Protein AF-A0A940M7Q0-F1 (afdb_monomer)

Foldseek 3Di:
DDPCPPPALPLVLLVVLLVQLVVLVVQCVVCVPDPVSNVVSVVSNVVSLVSLVVSLVSLVVSVVPDVVSPDPSSVVSNVSSVVVNVVVVVVVD

Structure (mmCIF, N/CA/C/O backbone):
data_AF-A0A940M7Q0-F1
#
_entry.id   AF-A0A940M7Q0-F1
#
loop_
_atom_site.group_PDB
_atom_site.id
_atom_site.type_symbol
_atom_site.label_atom_id
_atom_site.label_alt_id
_atom_site.label_comp_id
_atom_site.label_asym_id
_atom_site.label_entity_id
_atom_site.label_seq_id
_atom_site.pdbx_PDB_ins_code
_atom_site.Cartn_x
_atom_site.Cartn_y
_atom_site.Cartn_z
_atom_site.occupancy
_atom_site.B_iso_or_equiv
_atom_site.auth_seq_id
_atom_site.auth_comp_id
_atom_site.auth_asym_id
_atom_site.auth_atom_id
_atom_site.pdbx_PDB_model_num
ATOM 1 N N . MET A 1 1 ? -5.833 -11.511 34.878 1.00 42.38 1 MET A N 1
ATOM 2 C CA . MET A 1 1 ? -6.283 -10.510 33.889 1.00 42.38 1 MET A CA 1
ATOM 3 C C . MET A 1 1 ? -5.229 -10.475 32.801 1.00 42.38 1 MET A C 1
ATOM 5 O O . MET A 1 1 ? -4.134 -10.007 33.062 1.00 42.38 1 MET A O 1
ATOM 9 N N . GLN A 1 2 ? -5.484 -11.124 31.663 1.00 43.88 2 GLN A N 1
ATOM 10 C CA . GLN A 1 2 ? -4.539 -11.119 30.546 1.00 43.88 2 GLN A CA 1
ATOM 11 C C . GLN A 1 2 ? -4.530 -9.715 29.946 1.00 43.88 2 GLN A C 1
ATOM 13 O O . GLN A 1 2 ? -5.581 -9.220 29.539 1.00 43.88 2 GLN A O 1
ATOM 18 N N . ASP A 1 3 ? -3.360 -9.084 29.924 1.00 40.59 3 ASP A N 1
ATOM 19 C CA . ASP A 1 3 ? -3.108 -7.865 29.170 1.00 40.59 3 ASP A CA 1
ATOM 20 C C . ASP A 1 3 ? -3.463 -8.116 27.701 1.00 40.59 3 ASP A C 1
ATOM 22 O O . ASP A 1 3 ? -2.657 -8.629 26.921 1.00 40.59 3 ASP A O 1
ATOM 26 N N . TYR A 1 4 ? -4.679 -7.747 27.300 1.00 42.28 4 TYR A N 1
ATOM 27 C CA . TYR A 1 4 ? -5.022 -7.552 25.900 1.00 42.28 4 TYR A CA 1
ATOM 28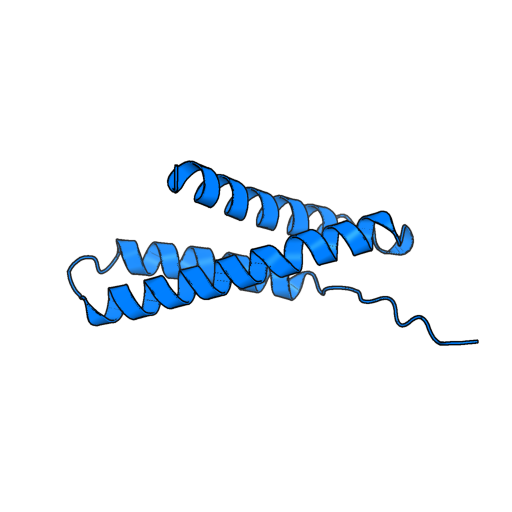 C C . TYR A 1 4 ? -4.241 -6.323 25.429 1.00 42.28 4 TYR A C 1
ATOM 30 O O . TYR A 1 4 ? -4.766 -5.214 25.346 1.00 42.28 4 TYR A O 1
ATOM 38 N N . ARG A 1 5 ? -2.944 -6.505 25.149 1.00 50.28 5 ARG A N 1
ATOM 39 C CA . ARG A 1 5 ? -2.139 -5.556 24.379 1.00 50.28 5 ARG A CA 1
ATOM 40 C C . ARG A 1 5 ? -2.774 -5.487 23.000 1.00 50.28 5 ARG A C 1
ATOM 42 O O . ARG A 1 5 ? -2.465 -6.283 22.119 1.00 50.28 5 ARG A O 1
ATOM 49 N N . THR A 1 6 ? -3.761 -4.607 22.867 1.00 52.12 6 THR A N 1
ATOM 50 C CA . THR A 1 6 ? -4.588 -4.499 21.671 1.00 52.12 6 THR A CA 1
ATOM 51 C C . THR A 1 6 ? -3.666 -4.298 20.478 1.00 52.12 6 THR A C 1
ATOM 53 O O . THR A 1 6 ? -2.960 -3.292 20.422 1.00 52.12 6 THR A O 1
ATOM 56 N N . PHE A 1 7 ? -3.636 -5.270 19.562 1.00 52.03 7 PHE A N 1
ATOM 57 C CA . PHE A 1 7 ? -2.823 -5.216 18.351 1.00 52.03 7 PHE A CA 1
ATOM 58 C C . PHE A 1 7 ? -3.245 -3.987 17.546 1.00 52.03 7 PHE A C 1
ATOM 60 O O . PHE A 1 7 ? -4.277 -3.941 16.871 1.00 52.03 7 PHE A O 1
ATOM 67 N N . ALA A 1 8 ? -2.467 -2.930 17.710 1.00 58.31 8 ALA A N 1
ATOM 68 C CA . ALA A 1 8 ? -2.690 -1.645 17.108 1.00 58.31 8 ALA A CA 1
ATOM 69 C C . ALA A 1 8 ? -1.687 -1.527 15.970 1.00 58.31 8 ALA A C 1
ATOM 71 O O . ALA A 1 8 ? -0.545 -1.153 16.211 1.00 58.31 8 ALA A O 1
ATOM 72 N N . VAL A 1 9 ? -2.108 -1.845 14.742 1.00 59.31 9 VAL A N 1
ATOM 73 C CA . VAL A 1 9 ? -1.277 -1.588 13.561 1.00 59.31 9 VAL A CA 1
ATOM 74 C C . VAL A 1 9 ? -0.925 -0.093 13.558 1.00 59.31 9 VAL A C 1
ATOM 76 O O . VAL A 1 9 ? -1.835 0.748 13.558 1.00 59.31 9 VAL A O 1
ATOM 79 N N . PRO A 1 10 ? 0.363 0.277 13.647 1.00 68.56 10 PRO A N 1
ATOM 80 C CA . PRO A 1 10 ? 0.749 1.676 13.642 1.00 68.56 10 PRO A CA 1
ATOM 81 C C . PRO A 1 10 ? 0.525 2.252 12.243 1.00 68.56 10 PRO A C 1
ATOM 83 O O . PRO A 1 10 ? 1.055 1.738 11.260 1.00 68.56 10 PRO A O 1
ATOM 86 N N . SER A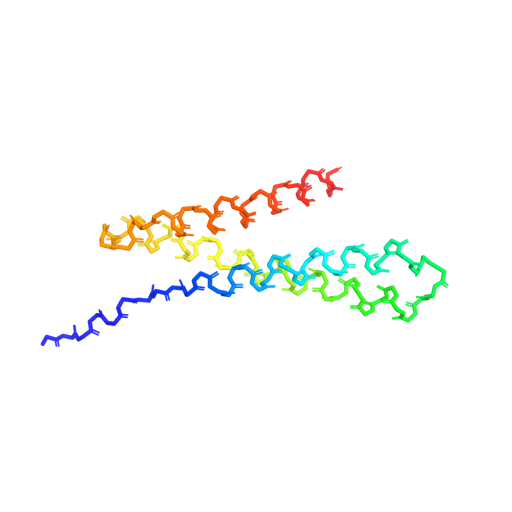 1 11 ? -0.214 3.362 12.149 1.00 68.19 11 SER A N 1
ATOM 87 C CA . SER A 1 11 ? -0.535 4.032 10.876 1.00 68.19 11 SER A CA 1
ATOM 88 C C . SER A 1 11 ? 0.702 4.384 10.042 1.00 68.19 11 SER A C 1
ATOM 90 O O . SER A 1 11 ? 0.618 4.452 8.820 1.00 68.19 11 SER A O 1
ATOM 92 N N . ARG A 1 12 ? 1.871 4.537 10.682 1.00 74.94 12 ARG A N 1
ATOM 93 C CA . ARG A 1 12 ? 3.166 4.742 10.013 1.00 74.94 12 ARG A CA 1
ATOM 94 C C . ARG A 1 12 ? 3.523 3.612 9.043 1.00 74.94 12 ARG A C 1
ATOM 96 O O . ARG A 1 12 ? 4.112 3.896 8.011 1.00 74.94 12 ARG A O 1
ATOM 103 N N . LEU A 1 13 ? 3.148 2.365 9.339 1.00 74.00 13 LEU A N 1
ATOM 104 C CA . LEU A 1 13 ? 3.409 1.231 8.444 1.00 74.00 13 LEU A CA 1
ATOM 105 C C . LEU A 1 13 ? 2.561 1.304 7.176 1.00 74.00 13 LEU A C 1
ATOM 107 O O . LEU A 1 13 ? 3.055 0.993 6.100 1.00 74.00 13 LEU A O 1
ATOM 111 N N . VAL A 1 14 ? 1.311 1.758 7.291 1.00 74.00 14 VAL A N 1
ATOM 112 C CA . VAL A 1 14 ? 0.416 1.907 6.137 1.00 74.00 14 VAL A CA 1
ATOM 113 C C . VAL A 1 14 ? 0.888 3.051 5.240 1.00 74.00 14 VAL A C 1
ATOM 115 O O . VAL A 1 14 ? 0.989 2.868 4.032 1.00 74.00 14 VAL A O 1
ATOM 118 N N . PHE A 1 15 ? 1.258 4.198 5.822 1.00 75.56 15 PHE A N 1
ATOM 119 C CA . PHE A 1 15 ? 1.855 5.302 5.060 1.00 75.56 15 PHE A CA 1
ATOM 120 C C . PHE A 1 15 ? 3.205 4.922 4.443 1.00 75.56 15 PHE A C 1
ATOM 122 O O . PHE A 1 15 ? 3.469 5.287 3.303 1.00 75.56 15 PHE A O 1
ATOM 129 N N . GLY A 1 16 ? 4.034 4.164 5.166 1.00 77.38 16 GLY A N 1
ATOM 130 C CA . GLY A 1 16 ? 5.306 3.657 4.654 1.00 77.38 16 GLY A CA 1
ATOM 131 C C . GLY A 1 16 ? 5.108 2.733 3.454 1.00 77.38 16 GLY A C 1
ATOM 132 O O . GLY A 1 16 ? 5.689 2.972 2.402 1.00 77.38 16 GLY A O 1
ATOM 133 N N . ALA A 1 17 ? 4.234 1.732 3.575 1.00 79.19 17 ALA A N 1
ATOM 134 C CA . ALA A 1 17 ? 3.932 0.808 2.484 1.00 79.19 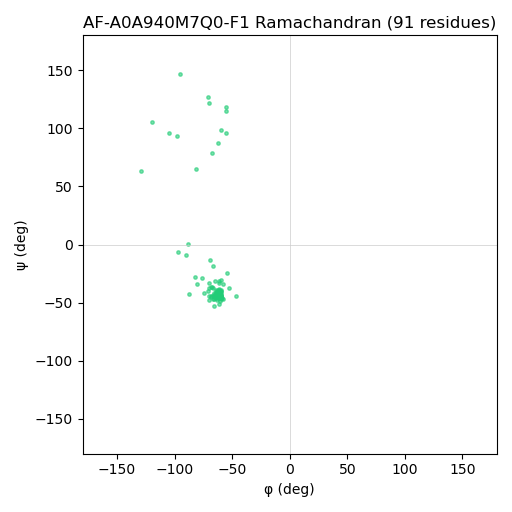17 ALA A CA 1
ATOM 135 C C . ALA A 1 17 ? 3.306 1.522 1.272 1.00 79.19 17 ALA A C 1
ATOM 137 O O . ALA A 1 17 ? 3.688 1.250 0.137 1.00 79.19 17 ALA A O 1
ATOM 138 N N . ALA A 1 18 ? 2.407 2.485 1.503 1.00 78.81 18 ALA A N 1
ATOM 139 C CA . ALA A 1 18 ? 1.839 3.317 0.444 1.00 78.81 18 ALA A CA 1
ATOM 140 C C . ALA A 1 18 ? 2.905 4.168 -0.269 1.00 78.81 18 ALA A C 1
ATOM 142 O O . ALA A 1 18 ? 2.924 4.230 -1.496 1.00 78.81 18 ALA A O 1
ATOM 143 N N . GLY A 1 19 ? 3.817 4.790 0.484 1.00 82.00 19 GLY A N 1
ATOM 144 C CA . GLY A 1 19 ? 4.922 5.565 -0.079 1.00 82.00 19 GLY A CA 1
ATOM 145 C C . GLY A 1 19 ? 5.871 4.707 -0.916 1.00 82.00 19 GLY A C 1
ATOM 146 O O . GLY A 1 19 ? 6.245 5.112 -2.012 1.00 82.00 19 GLY A O 1
ATOM 147 N N . ILE A 1 20 ? 6.201 3.499 -0.444 1.00 82.94 20 ILE A N 1
ATOM 148 C CA . ILE A 1 20 ? 7.027 2.541 -1.194 1.00 82.94 20 ILE A CA 1
ATOM 149 C C . ILE A 1 20 ? 6.327 2.133 -2.496 1.00 82.94 20 ILE A C 1
ATOM 151 O O . ILE A 1 20 ? 6.964 2.138 -3.543 1.00 82.94 20 ILE A O 1
ATOM 155 N N . ALA A 1 21 ? 5.021 1.847 -2.464 1.00 80.81 21 ALA A N 1
ATOM 156 C CA . ALA A 1 21 ? 4.266 1.497 -3.668 1.00 80.81 21 ALA A CA 1
ATOM 157 C C . ALA A 1 21 ? 4.274 2.627 -4.716 1.00 80.81 21 ALA A C 1
ATOM 159 O O . ALA A 1 21 ? 4.468 2.371 -5.906 1.00 80.81 21 ALA A O 1
ATOM 160 N N . LEU A 1 22 ? 4.112 3.883 -4.285 1.00 83.06 22 LEU A N 1
ATOM 161 C CA . LEU A 1 22 ? 4.167 5.044 -5.179 1.00 83.06 22 LEU A CA 1
ATOM 162 C C . LEU A 1 22 ? 5.567 5.248 -5.769 1.00 83.06 22 LEU A C 1
ATOM 164 O O . LEU A 1 22 ? 5.689 5.489 -6.969 1.00 83.06 22 LEU A O 1
ATOM 168 N N . LEU A 1 23 ? 6.616 5.116 -4.951 1.00 82.50 23 LEU A N 1
ATOM 169 C CA . LEU A 1 23 ? 8.001 5.232 -5.412 1.00 82.50 23 LEU A CA 1
ATOM 170 C C . LEU A 1 23 ? 8.358 4.134 -6.413 1.00 82.50 23 LEU A C 1
ATOM 172 O O . LEU A 1 23 ? 8.917 4.442 -7.460 1.00 82.50 23 LEU A O 1
ATOM 176 N N . ALA A 1 24 ? 7.968 2.889 -6.134 1.00 82.44 24 ALA A N 1
ATOM 177 C CA . ALA A 1 24 ? 8.213 1.773 -7.038 1.00 82.44 24 ALA A CA 1
ATOM 178 C C . ALA A 1 24 ? 7.483 1.943 -8.377 1.00 82.44 24 ALA A C 1
ATOM 180 O O . ALA A 1 24 ? 8.052 1.723 -9.446 1.00 82.44 24 ALA A O 1
ATOM 181 N N . SER A 1 25 ? 6.240 2.434 -8.337 1.00 79.62 25 SER A N 1
ATOM 182 C CA . SER A 1 25 ? 5.480 2.761 -9.550 1.00 79.62 25 SER A CA 1
ATOM 183 C C . SER A 1 25 ? 6.169 3.858 -10.372 1.00 79.62 25 SER A C 1
ATOM 185 O O . SER A 1 25 ? 6.291 3.739 -11.591 1.00 79.62 25 SER A O 1
ATOM 187 N N . ALA A 1 26 ? 6.668 4.908 -9.711 1.00 83.38 26 ALA A N 1
ATOM 188 C CA . ALA A 1 26 ? 7.427 5.963 -10.373 1.00 83.38 26 ALA A CA 1
ATOM 189 C C . ALA A 1 26 ? 8.738 5.426 -10.976 1.00 83.38 26 ALA A C 1
ATOM 191 O O . ALA A 1 26 ? 9.057 5.749 -12.120 1.00 83.38 26 ALA A O 1
ATOM 192 N N . GLY A 1 27 ? 9.455 4.558 -10.256 1.00 78.12 27 GLY A N 1
ATOM 193 C CA . GLY A 1 27 ? 10.688 3.914 -10.718 1.00 78.12 27 GLY A CA 1
ATOM 194 C C . GLY A 1 27 ? 10.486 3.082 -11.985 1.00 78.12 27 GLY A C 1
ATOM 195 O O . GLY A 1 27 ? 11.243 3.234 -12.946 1.00 78.12 27 GLY A O 1
ATOM 196 N N . LEU A 1 28 ? 9.408 2.290 -12.035 1.00 79.31 28 LEU A N 1
ATOM 197 C CA . LEU A 1 28 ? 9.012 1.533 -13.229 1.00 79.31 28 LEU A CA 1
ATOM 198 C C . LEU A 1 28 ? 8.749 2.443 -14.436 1.00 79.31 28 LEU A C 1
ATOM 200 O O . LEU A 1 28 ? 9.119 2.093 -15.554 1.00 79.31 28 LEU A O 1
ATOM 204 N N . SER A 1 29 ? 8.136 3.611 -14.217 1.00 81.88 29 SER A N 1
ATOM 205 C CA . SER A 1 29 ? 7.843 4.569 -15.291 1.00 81.88 29 SER A CA 1
ATOM 206 C C . SER A 1 29 ? 9.063 5.371 -15.760 1.00 81.88 29 SER A C 1
ATOM 208 O O . SER A 1 29 ? 9.124 5.772 -16.920 1.00 81.88 29 SER A O 1
ATOM 210 N N . ALA A 1 30 ? 10.040 5.598 -14.878 1.00 85.81 30 ALA A N 1
ATOM 211 C CA . ALA A 1 30 ? 11.217 6.416 -15.161 1.00 85.81 30 ALA A CA 1
ATOM 212 C C . ALA A 1 30 ? 12.317 5.655 -15.921 1.00 85.81 30 ALA A C 1
ATOM 214 O O . ALA A 1 30 ? 13.086 6.271 -16.657 1.00 85.81 30 ALA A O 1
ATOM 215 N N . PHE A 1 31 ? 12.396 4.329 -15.761 1.00 80.88 31 PHE A N 1
ATOM 216 C CA . PHE A 1 31 ? 13.438 3.494 -16.371 1.00 80.88 31 PHE A CA 1
ATOM 217 C C . PHE A 1 31 ? 12.856 2.280 -17.120 1.00 80.88 31 PHE A C 1
ATOM 219 O O . PHE A 1 31 ? 13.151 1.139 -16.752 1.00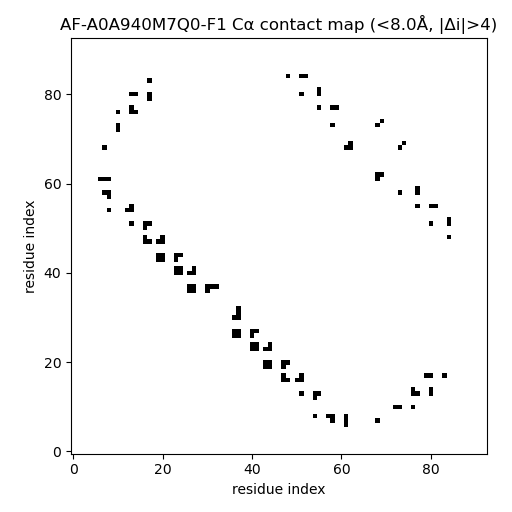 80.88 31 PHE A O 1
ATOM 226 N N . PRO A 1 32 ? 12.055 2.489 -18.182 1.00 78.19 32 PRO A N 1
ATOM 227 C CA . PRO A 1 32 ? 11.364 1.402 -18.881 1.00 78.19 32 PRO A CA 1
ATOM 228 C C . PRO A 1 32 ? 12.315 0.411 -19.574 1.00 78.19 32 PRO A C 1
ATOM 230 O O . PRO A 1 32 ? 12.021 -0.780 -19.633 1.00 78.19 32 PRO A O 1
ATOM 233 N N . ASP A 1 33 ? 13.478 0.872 -20.045 1.00 87.25 33 ASP A N 1
ATOM 234 C CA . ASP A 1 33 ? 14.386 0.056 -20.867 1.00 87.25 33 ASP A CA 1
ATOM 235 C C . ASP A 1 33 ? 15.427 -0.733 -20.052 1.00 87.25 33 ASP A C 1
ATOM 237 O O . ASP A 1 33 ? 16.151 -1.577 -20.587 1.00 87.25 33 ASP A O 1
ATOM 241 N N . ASN A 1 34 ? 15.535 -0.481 -18.742 1.00 86.88 34 ASN A N 1
ATOM 242 C CA . ASN A 1 34 ? 16.539 -1.121 -17.896 1.00 86.88 34 ASN A CA 1
ATOM 243 C C . ASN A 1 34 ? 15.948 -2.316 -17.139 1.00 86.88 34 ASN A C 1
ATOM 245 O O . ASN A 1 34 ? 15.428 -2.181 -16.032 1.00 86.88 34 ASN A O 1
ATOM 249 N N . VAL A 1 35 ? 16.093 -3.511 -17.720 1.00 85.81 35 VAL A N 1
ATOM 250 C CA . VAL A 1 35 ? 15.503 -4.767 -17.214 1.00 85.81 35 VAL A CA 1
ATOM 251 C C . VAL A 1 35 ? 15.834 -5.047 -15.743 1.00 85.81 35 VAL A C 1
ATOM 253 O O . VAL A 1 35 ? 14.976 -5.533 -15.008 1.00 85.81 35 VAL A O 1
ATOM 256 N N . ARG A 1 36 ? 17.053 -4.731 -15.277 1.00 85.06 36 ARG A N 1
ATOM 257 C CA . ARG A 1 36 ? 17.430 -4.960 -13.868 1.00 85.06 36 ARG A CA 1
ATOM 258 C C . ARG A 1 36 ? 16.670 -4.044 -12.916 1.00 85.06 36 ARG A C 1
ATOM 260 O O . ARG A 1 36 ? 16.198 -4.513 -11.886 1.00 85.06 36 ARG A O 1
ATOM 267 N N . VAL A 1 37 ? 16.556 -2.761 -13.258 1.00 82.88 37 VAL A N 1
ATOM 268 C CA . VAL A 1 37 ? 15.813 -1.780 -12.450 1.00 82.88 37 VAL A CA 1
ATOM 269 C C . VAL A 1 37 ? 14.334 -2.141 -12.453 1.00 82.88 37 VAL A C 1
ATOM 271 O O . VAL A 1 37 ? 13.720 -2.219 -11.396 1.00 82.88 37 VAL A O 1
ATOM 274 N N . TRP A 1 38 ? 13.797 -2.484 -13.623 1.00 87.19 38 TRP A N 1
ATOM 275 C CA . TRP A 1 38 ? 12.401 -2.869 -13.771 1.00 87.19 38 TRP A CA 1
ATOM 276 C C . TRP A 1 38 ? 12.035 -4.094 -12.921 1.00 87.19 38 TRP A C 1
ATOM 278 O O . TRP A 1 38 ? 11.028 -4.076 -12.222 1.00 87.19 38 TRP A O 1
ATOM 288 N N . GLN A 1 39 ? 12.873 -5.139 -12.901 1.00 85.19 39 GLN A N 1
ATOM 289 C CA . GLN A 1 39 ? 12.639 -6.306 -12.041 1.00 85.19 39 GLN A CA 1
ATOM 290 C C . GLN A 1 39 ? 12.649 -5.947 -10.552 1.00 85.19 39 GLN A C 1
ATOM 292 O O . GLN A 1 39 ? 11.768 -6.390 -9.817 1.00 85.19 39 GLN A O 1
ATOM 297 N N . VAL A 1 40 ? 13.627 -5.158 -10.098 1.00 86.88 40 VAL A N 1
ATOM 298 C CA . VAL A 1 40 ? 13.734 -4.768 -8.683 1.00 86.88 40 VAL A CA 1
ATOM 299 C C . VAL A 1 40 ? 12.520 -3.944 -8.253 1.00 86.88 40 VAL A C 1
ATOM 301 O O . VAL A 1 40 ? 11.903 -4.261 -7.237 1.00 86.88 40 VAL A O 1
ATOM 304 N N . GLU A 1 41 ? 12.136 -2.943 -9.046 1.00 83.19 41 GLU A N 1
ATOM 305 C CA . GLU A 1 41 ? 10.985 -2.085 -8.754 1.00 83.19 41 GLU A CA 1
ATOM 306 C C . GLU A 1 41 ? 9.658 -2.852 -8.833 1.00 83.19 41 GLU A C 1
ATOM 308 O O . GLU A 1 41 ? 8.778 -2.658 -7.996 1.00 83.19 41 GLU A O 1
ATOM 313 N N . ALA A 1 42 ? 9.521 -3.800 -9.766 1.00 83.88 42 ALA A N 1
ATOM 314 C CA . ALA A 1 42 ? 8.343 -4.661 -9.846 1.00 83.88 42 ALA A CA 1
ATOM 315 C C . ALA A 1 42 ? 8.196 -5.540 -8.593 1.00 83.88 42 ALA A C 1
ATOM 317 O O . ALA A 1 42 ? 7.113 -5.614 -8.012 1.00 83.88 42 ALA A O 1
ATOM 318 N N . TRP A 1 43 ? 9.279 -6.167 -8.122 1.00 88.12 43 TRP A N 1
ATOM 319 C CA . TRP A 1 43 ? 9.249 -6.961 -6.889 1.00 88.12 43 TRP A CA 1
ATOM 320 C C . TRP A 1 43 ? 9.000 -6.104 -5.645 1.00 88.12 43 TRP A C 1
ATOM 322 O O . TRP A 1 43 ? 8.263 -6.529 -4.752 1.00 88.12 43 TRP A O 1
ATOM 332 N N . LEU A 1 44 ? 9.557 -4.891 -5.594 1.00 87.06 44 LEU A N 1
ATOM 333 C CA . LEU A 1 44 ? 9.270 -3.922 -4.535 1.00 87.06 44 LEU A CA 1
ATOM 334 C C . LEU A 1 44 ? 7.792 -3.529 -4.519 1.00 87.06 44 LEU A C 1
ATOM 336 O O . LEU A 1 44 ? 7.176 -3.514 -3.452 1.00 87.06 44 LEU A O 1
ATOM 340 N N . LEU A 1 45 ? 7.208 -3.275 -5.690 1.00 83.62 45 LEU A N 1
ATOM 341 C CA . LEU A 1 45 ? 5.791 -2.967 -5.828 1.00 83.62 45 LEU A CA 1
ATOM 342 C C . LEU A 1 45 ? 4.922 -4.133 -5.338 1.00 83.62 45 LEU A C 1
ATOM 344 O O . LEU A 1 45 ? 4.010 -3.924 -4.539 1.00 83.62 45 LEU A O 1
ATOM 348 N N . VAL A 1 46 ? 5.241 -5.367 -5.742 1.00 87.62 46 VAL A N 1
ATOM 349 C CA . VAL A 1 46 ? 4.536 -6.580 -5.291 1.00 87.62 46 VAL A CA 1
ATOM 350 C C . VAL A 1 46 ? 4.622 -6.738 -3.771 1.00 87.62 46 VAL A C 1
ATOM 352 O O . VAL A 1 46 ? 3.603 -6.970 -3.119 1.00 87.62 46 VAL A O 1
ATOM 355 N N . ALA A 1 47 ? 5.806 -6.567 -3.179 1.00 85.62 47 ALA A N 1
ATOM 356 C CA . ALA A 1 47 ? 5.991 -6.663 -1.733 1.00 85.62 47 ALA A CA 1
ATOM 357 C C . ALA A 1 47 ? 5.212 -5.573 -0.974 1.00 85.62 47 ALA A C 1
ATOM 359 O O . ALA A 1 47 ? 4.589 -5.853 0.057 1.00 85.62 47 ALA A O 1
ATOM 360 N N . ALA A 1 48 ? 5.196 -4.341 -1.491 1.00 83.88 48 ALA A N 1
ATOM 361 C CA . ALA A 1 48 ? 4.441 -3.234 -0.912 1.00 83.88 48 ALA A CA 1
ATOM 362 C C . ALA A 1 48 ? 2.927 -3.488 -0.968 1.00 83.88 48 ALA A C 1
ATOM 364 O O . ALA A 1 48 ? 2.232 -3.301 0.033 1.00 83.88 48 ALA A O 1
ATOM 365 N N . LEU A 1 49 ? 2.422 -3.983 -2.101 1.00 84.88 49 LEU A N 1
ATOM 366 C CA . LEU A 1 49 ? 1.014 -4.339 -2.273 1.00 84.88 49 LEU A CA 1
ATOM 367 C C . LEU A 1 49 ? 0.601 -5.502 -1.373 1.00 84.88 49 LEU A C 1
ATOM 369 O O . LEU A 1 49 ? -0.420 -5.406 -0.698 1.00 84.88 49 LEU A O 1
ATOM 373 N N . ALA A 1 50 ? 1.409 -6.560 -1.290 1.00 88.00 50 ALA A N 1
ATOM 374 C CA . ALA A 1 50 ? 1.164 -7.676 -0.378 1.00 88.00 50 ALA A CA 1
ATOM 375 C C . ALA A 1 50 ? 1.129 -7.206 1.086 1.00 88.00 50 ALA A C 1
ATOM 377 O O . ALA A 1 50 ? 0.264 -7.610 1.863 1.00 88.00 50 ALA A O 1
ATOM 378 N N . THR A 1 51 ? 2.022 -6.285 1.453 1.00 85.88 51 THR A N 1
ATOM 379 C CA . THR A 1 51 ? 2.037 -5.680 2.788 1.00 85.88 51 THR A CA 1
ATOM 380 C C . THR A 1 51 ? 0.764 -4.870 3.046 1.00 85.88 51 THR A C 1
ATOM 382 O O . THR A 1 51 ? 0.134 -5.039 4.091 1.00 85.88 51 THR A O 1
ATOM 385 N N . LEU A 1 52 ? 0.329 -4.035 2.095 1.00 82.75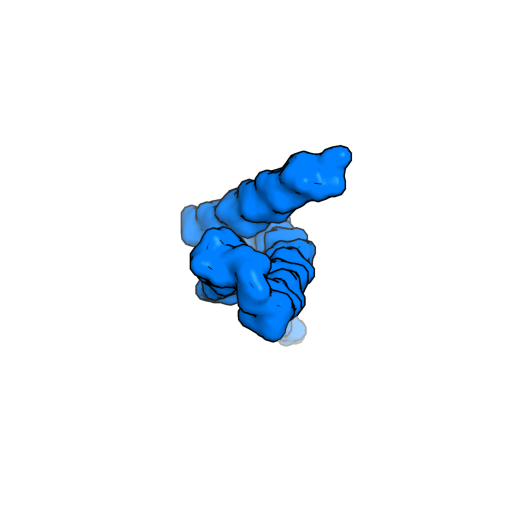 52 LEU A N 1
ATOM 386 C CA . LEU A 1 52 ? -0.941 -3.305 2.193 1.00 82.75 52 LEU A CA 1
ATOM 387 C C . LEU A 1 52 ? -2.140 -4.255 2.304 1.00 82.75 52 LEU A C 1
ATOM 389 O O . LEU A 1 52 ? -3.029 -4.007 3.119 1.00 82.75 52 LEU A O 1
ATOM 393 N N . LEU A 1 53 ? -2.133 -5.364 1.561 1.00 85.62 53 LEU A N 1
ATOM 394 C CA . LEU A 1 53 ? -3.182 -6.383 1.588 1.00 85.62 53 LEU A CA 1
ATOM 395 C C . LEU A 1 53 ? -3.353 -7.011 2.978 1.00 85.62 53 LEU A C 1
ATOM 397 O O . LEU A 1 53 ? -4.461 -7.386 3.337 1.00 85.62 53 LEU A O 1
ATOM 401 N N . VAL A 1 54 ? -2.287 -7.105 3.777 1.00 86.06 54 VAL A N 1
ATOM 402 C CA . VAL A 1 54 ? -2.348 -7.611 5.160 1.00 86.06 54 VAL A CA 1
ATOM 403 C C . VAL A 1 54 ? -2.666 -6.491 6.154 1.00 86.06 54 VAL A C 1
ATOM 405 O O . VAL A 1 54 ? -3.479 -6.666 7.067 1.00 86.06 54 VAL A O 1
ATOM 408 N N . LEU A 1 55 ? -2.052 -5.316 5.985 1.00 80.50 55 LEU A N 1
ATOM 409 C CA . LEU A 1 55 ? -2.212 -4.19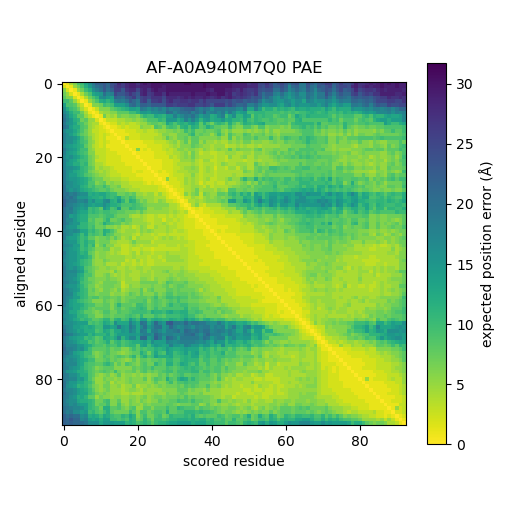2 6.909 1.00 80.50 55 LEU A CA 1
ATOM 410 C C . LEU A 1 55 ? -3.621 -3.589 6.874 1.00 80.50 55 LEU A C 1
ATOM 412 O O . LEU A 1 55 ? -4.121 -3.175 7.923 1.00 80.50 55 LEU A O 1
ATOM 416 N N . VAL A 1 56 ? -4.265 -3.525 5.704 1.00 83.25 56 VAL A N 1
ATOM 417 C CA . VAL A 1 56 ? -5.598 -2.923 5.542 1.00 83.25 56 VAL A CA 1
ATOM 418 C C . VAL A 1 56 ? -6.676 -3.730 6.288 1.00 83.25 56 VAL A C 1
ATOM 420 O O . VAL A 1 56 ? -7.330 -3.138 7.152 1.00 83.25 56 VAL A O 1
ATOM 423 N N . PRO A 1 57 ? -6.832 -5.058 6.091 1.00 80.44 57 PRO A N 1
ATOM 424 C CA . PRO A 1 57 ? -7.778 -5.876 6.853 1.00 80.44 57 PRO A CA 1
ATOM 425 C C . PRO A 1 57 ? -7.487 -5.884 8.353 1.00 80.44 57 PRO A C 1
ATOM 427 O O . PRO A 1 57 ? -8.410 -5.750 9.154 1.00 80.44 57 PRO A O 1
ATOM 430 N N . ALA A 1 58 ? -6.213 -5.971 8.751 1.00 80.38 58 ALA A N 1
ATOM 431 C CA . ALA A 1 58 ? -5.827 -5.922 10.161 1.00 80.38 58 ALA A CA 1
ATOM 432 C C . ALA A 1 58 ? -6.214 -4.581 10.815 1.00 80.38 58 ALA A C 1
ATOM 434 O O . ALA A 1 58 ? -6.691 -4.540 11.953 1.00 80.38 58 ALA A O 1
ATOM 435 N N . SER A 1 59 ? -6.066 -3.475 10.083 1.00 77.25 59 SER A N 1
ATOM 436 C CA . SER A 1 59 ? -6.469 -2.143 10.543 1.00 77.25 59 SER A CA 1
ATOM 437 C C . SER A 1 59 ? -7.993 -1.990 10.602 1.00 77.25 59 SER A C 1
ATOM 439 O O . SER A 1 59 ? -8.507 -1.432 11.574 1.00 77.25 59 SER A O 1
ATOM 441 N N . LEU A 1 60 ? -8.723 -2.532 9.620 1.00 78.50 60 LEU A N 1
ATOM 442 C CA . LEU A 1 60 ? -10.191 -2.599 9.616 1.00 78.50 60 LEU A CA 1
ATOM 443 C C . LEU A 1 60 ? -10.721 -3.392 10.815 1.00 78.50 60 LEU A C 1
ATOM 445 O O . LEU A 1 60 ? -11.601 -2.915 11.530 1.00 78.50 60 LEU A O 1
ATOM 449 N N . TRP A 1 61 ? -10.136 -4.560 11.084 1.00 78.31 61 TRP A N 1
ATOM 450 C CA . TRP A 1 61 ? -10.475 -5.388 12.239 1.00 78.31 61 TRP A CA 1
ATOM 451 C C . TRP A 1 61 ? -10.232 -4.642 13.556 1.00 78.31 61 TRP A C 1
ATOM 453 O O . TRP A 1 61 ? -11.097 -4.604 14.429 1.00 78.31 61 TRP A O 1
ATOM 463 N N . SER A 1 62 ? -9.088 -3.961 13.677 1.00 73.56 62 SER A N 1
ATOM 464 C CA . SER A 1 62 ? -8.756 -3.132 14.843 1.00 73.56 62 SER A CA 1
ATOM 465 C C . SER A 1 62 ? -9.782 -2.005 15.069 1.00 73.56 62 SER A C 1
ATOM 467 O O . SER A 1 62 ? -10.186 -1.764 16.207 1.00 73.56 62 SER A O 1
ATOM 469 N N . LEU A 1 63 ? -10.255 -1.346 14.001 1.00 74.81 63 LEU A N 1
ATOM 470 C CA . LEU A 1 63 ? -11.297 -0.306 14.059 1.00 74.81 63 LEU A CA 1
ATOM 471 C C . LEU A 1 63 ? -12.694 -0.857 14.400 1.00 74.81 63 LEU A C 1
ATOM 473 O O . LEU A 1 63 ? -13.495 -0.170 15.050 1.00 74.81 63 LEU A O 1
ATOM 477 N N . ALA A 1 64 ? -12.994 -2.078 13.950 1.00 78.62 64 ALA A N 1
ATOM 478 C CA . ALA A 1 64 ? -14.254 -2.760 14.222 1.00 78.62 64 ALA A CA 1
ATOM 479 C C . ALA A 1 64 ? -14.350 -3.183 15.695 1.00 78.62 64 ALA A C 1
ATOM 481 O O . ALA A 1 64 ? -15.350 -2.881 16.348 1.00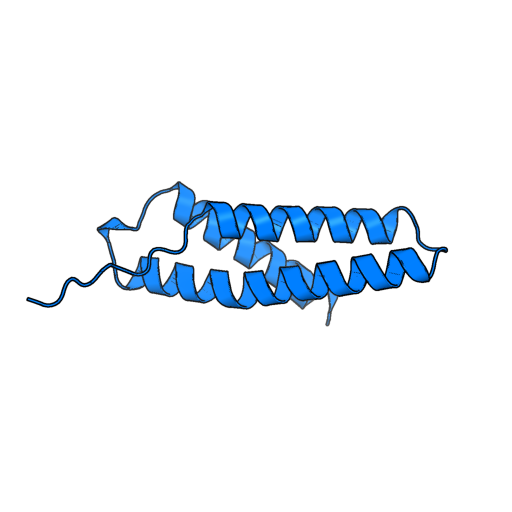 78.62 64 ALA A O 1
ATOM 482 N N . VAL A 1 65 ? -13.291 -3.806 16.222 1.00 80.12 65 VAL A N 1
ATOM 483 C CA . VAL A 1 65 ? -13.257 -4.380 17.576 1.00 80.12 65 VAL A CA 1
ATOM 484 C C . VAL A 1 65 ? -13.007 -3.324 18.654 1.00 80.12 65 VAL A C 1
ATOM 486 O O . VAL A 1 65 ? -13.562 -3.430 19.745 1.00 80.12 65 VAL A O 1
ATOM 489 N N . ASN A 1 66 ? -12.210 -2.286 18.379 1.00 73.75 66 ASN A N 1
ATOM 490 C CA . ASN A 1 66 ? -11.822 -1.316 19.401 1.00 73.75 66 ASN A CA 1
ATOM 491 C C . ASN A 1 66 ? -12.267 0.117 19.062 1.00 73.75 66 ASN A C 1
ATOM 493 O O . ASN A 1 66 ? -11.660 0.805 18.239 1.00 73.75 66 ASN A O 1
ATOM 497 N N . ARG A 1 67 ? -13.310 0.613 19.749 1.00 65.94 67 ARG A N 1
ATOM 498 C CA . ARG A 1 67 ? -13.803 1.996 19.579 1.00 65.94 67 ARG A CA 1
ATOM 499 C C . ARG A 1 67 ? -12.760 3.051 19.947 1.00 65.94 67 ARG A C 1
ATOM 501 O O . ARG A 1 67 ? -12.723 4.086 19.293 1.00 65.94 67 ARG A O 1
ATOM 508 N N . ALA A 1 68 ? -11.890 2.783 20.924 1.00 65.50 68 ALA A N 1
ATOM 509 C CA . ALA A 1 68 ? -10.830 3.715 21.325 1.00 65.50 68 ALA A CA 1
ATOM 510 C C . ALA A 1 68 ? -9.769 3.915 20.227 1.00 65.50 68 ALA A C 1
ATOM 512 O O . ALA A 1 68 ? -9.042 4.905 20.223 1.00 65.50 68 ALA A O 1
ATOM 513 N N . ALA A 1 69 ? -9.700 2.995 19.264 1.00 62.34 69 ALA A N 1
ATOM 514 C CA . ALA A 1 69 ? -8.779 3.063 18.143 1.00 62.34 69 ALA A CA 1
ATOM 515 C C . ALA A 1 69 ? -9.341 3.833 16.931 1.00 62.34 69 ALA A C 1
ATOM 517 O O . ALA A 1 69 ? -8.658 3.955 15.915 1.00 62.34 69 ALA A O 1
ATOM 518 N N . ARG A 1 70 ? -10.574 4.356 17.006 1.00 69.62 70 ARG A N 1
ATOM 519 C CA . ARG A 1 70 ? -11.249 5.096 15.925 1.00 69.62 70 ARG A CA 1
ATOM 520 C C . ARG A 1 70 ? -10.799 6.550 15.865 1.00 69.62 70 ARG A C 1
ATOM 522 O O . ARG A 1 70 ? -11.569 7.473 16.109 1.00 69.62 70 ARG A O 1
ATOM 529 N N . THR A 1 71 ? -9.531 6.752 15.546 1.00 75.62 71 THR A N 1
ATOM 530 C CA . THR A 1 71 ? -8.965 8.084 15.349 1.00 75.62 71 THR A CA 1
ATOM 531 C C . THR A 1 71 ? -8.982 8.457 13.866 1.00 75.62 71 THR A C 1
ATOM 533 O O . THR A 1 71 ? -8.811 7.603 12.993 1.00 75.62 71 THR A O 1
ATOM 536 N N . TRP A 1 72 ? -9.163 9.746 13.566 1.00 73.44 72 TRP A N 1
ATOM 537 C CA . TRP A 1 72 ? -9.109 10.289 12.199 1.00 73.44 72 TRP A CA 1
ATOM 538 C C . TRP A 1 72 ? -7.895 9.809 11.373 1.00 73.44 72 TRP A C 1
ATOM 540 O O . TRP A 1 72 ? -8.094 9.380 10.235 1.00 73.44 72 TRP A O 1
ATOM 550 N N . PRO A 1 73 ? -6.661 9.769 11.922 1.00 72.62 73 PRO A N 1
ATOM 551 C CA . PRO A 1 73 ? -5.490 9.278 11.194 1.00 72.62 73 PRO A CA 1
ATOM 552 C C . PRO A 1 73 ? -5.599 7.811 10.767 1.00 72.62 73 PRO A C 1
ATOM 554 O O . PRO A 1 73 ? -5.059 7.428 9.732 1.00 72.62 73 PRO A O 1
ATOM 557 N N . ARG A 1 74 ? -6.305 6.978 11.543 1.00 73.31 74 ARG A N 1
ATOM 558 C CA . ARG A 1 74 ? -6.498 5.563 11.211 1.00 73.31 74 ARG A CA 1
ATOM 559 C C . ARG A 1 74 ? -7.493 5.366 10.085 1.00 73.31 74 ARG A C 1
ATOM 561 O O . ARG A 1 74 ? -7.212 4.574 9.187 1.00 73.31 74 ARG A O 1
ATOM 568 N N . TYR A 1 75 ? -8.599 6.109 10.100 1.00 75.56 75 TYR A N 1
ATOM 569 C CA . TYR A 1 75 ? -9.538 6.112 8.980 1.00 75.56 75 TYR A CA 1
ATOM 570 C C . TYR A 1 75 ? -8.844 6.541 7.690 1.00 75.56 75 TYR A C 1
ATOM 572 O O . TYR A 1 75 ? -8.948 5.820 6.705 1.00 75.56 75 TYR A O 1
ATOM 580 N N . ALA A 1 76 ? -8.060 7.623 7.734 1.00 75.50 76 ALA A N 1
ATOM 581 C CA . ALA A 1 76 ? -7.288 8.101 6.590 1.00 75.50 76 ALA A CA 1
ATOM 582 C C . ALA A 1 76 ? -6.276 7.061 6.079 1.00 75.50 76 ALA A C 1
ATOM 584 O O . ALA A 1 76 ? -6.171 6.841 4.877 1.00 75.50 76 ALA A O 1
ATOM 585 N N . SER A 1 77 ? -5.550 6.378 6.975 1.00 76.88 77 SER A N 1
ATOM 586 C CA . SER A 1 77 ? -4.605 5.339 6.549 1.00 76.88 77 SER A CA 1
ATOM 587 C C . SER A 1 77 ? -5.302 4.141 5.900 1.00 76.88 77 SER A C 1
ATOM 589 O O . SER A 1 77 ? -4.836 3.638 4.882 1.00 76.88 77 SER A O 1
ATOM 591 N N . VAL A 1 78 ? -6.436 3.698 6.454 1.00 78.81 78 VAL A N 1
ATOM 592 C CA . VAL A 1 78 ? -7.188 2.556 5.918 1.00 78.81 78 VAL A CA 1
ATOM 593 C C . VAL A 1 78 ? -7.814 2.900 4.575 1.00 78.81 78 VAL A C 1
ATOM 595 O O . VAL A 1 78 ? -7.701 2.103 3.648 1.00 78.81 78 VAL A O 1
ATOM 598 N N . SER A 1 79 ? -8.432 4.075 4.441 1.00 82.06 79 SER A N 1
ATOM 599 C CA . SER A 1 79 ? -9.024 4.503 3.173 1.00 82.06 79 SER A CA 1
ATOM 600 C C . SER A 1 79 ? -7.966 4.669 2.086 1.00 82.06 79 SER A C 1
ATOM 602 O O . SER A 1 79 ? -8.185 4.207 0.972 1.00 82.06 79 SER A O 1
ATOM 604 N N . LEU A 1 80 ? -6.798 5.228 2.412 1.00 81.56 80 LEU A N 1
ATOM 605 C CA . LEU A 1 80 ? -5.694 5.378 1.464 1.00 81.56 80 LEU A CA 1
ATOM 606 C C . LEU A 1 80 ? -5.119 4.021 1.030 1.00 81.56 80 LEU A C 1
ATOM 608 O O . LEU A 1 80 ? -4.981 3.774 -0.165 1.00 81.56 80 LEU A O 1
ATOM 612 N N . GLY A 1 81 ? -4.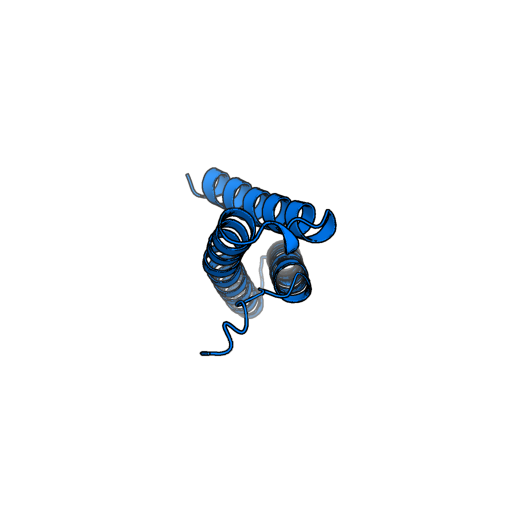852 3.112 1.975 1.00 78.50 81 GLY A N 1
ATOM 613 C CA . GLY A 1 81 ? -4.397 1.755 1.651 1.00 78.50 81 GLY A CA 1
ATOM 614 C C . GLY A 1 81 ? -5.421 0.975 0.820 1.00 78.50 81 GLY A C 1
ATOM 615 O O . GLY A 1 81 ? -5.054 0.298 -0.136 1.00 78.50 81 GLY A O 1
ATOM 616 N N . THR A 1 82 ? -6.712 1.128 1.130 1.00 83.44 82 THR A N 1
ATOM 617 C CA . THR A 1 82 ? -7.805 0.519 0.356 1.00 83.44 82 THR A CA 1
ATOM 618 C C . THR A 1 82 ? -7.877 1.103 -1.053 1.00 83.44 82 THR A C 1
ATOM 620 O O . THR A 1 82 ? -7.983 0.348 -2.011 1.00 83.44 82 THR A O 1
ATOM 623 N N . ALA A 1 83 ? -7.777 2.426 -1.203 1.00 83.38 83 ALA A N 1
ATOM 624 C CA . ALA A 1 83 ? -7.811 3.085 -2.506 1.00 83.38 83 ALA A CA 1
ATOM 625 C C . ALA A 1 83 ? -6.674 2.605 -3.419 1.00 83.38 83 ALA A C 1
ATOM 627 O O . ALA A 1 83 ? -6.923 2.304 -4.581 1.00 83.38 83 ALA A O 1
ATOM 628 N N . ILE A 1 84 ? -5.453 2.457 -2.887 1.00 82.31 84 ILE A N 1
ATOM 629 C CA . ILE A 1 84 ? -4.313 1.915 -3.644 1.00 82.31 84 ILE A CA 1
ATOM 630 C C . ILE A 1 84 ? -4.609 0.487 -4.114 1.00 82.31 84 ILE A C 1
ATOM 632 O O . ILE A 1 84 ? -4.456 0.193 -5.296 1.00 82.31 84 ILE A O 1
ATOM 636 N N . LEU A 1 85 ? -5.081 -0.388 -3.219 1.00 82.88 85 LEU A N 1
ATOM 637 C CA . LEU A 1 85 ? -5.425 -1.769 -3.577 1.00 82.88 85 LEU A CA 1
ATOM 638 C C . LEU A 1 85 ? -6.539 -1.838 -4.631 1.00 82.88 85 LEU A C 1
ATOM 640 O O . LEU A 1 85 ? -6.467 -2.670 -5.529 1.00 82.88 85 LEU A O 1
ATOM 644 N N . VAL A 1 86 ? -7.542 -0.958 -4.554 1.00 85.69 86 VAL A N 1
ATOM 645 C CA . VAL A 1 86 ? -8.629 -0.878 -5.542 1.00 85.69 86 VAL A CA 1
ATOM 646 C C . VAL A 1 86 ? -8.109 -0.421 -6.902 1.00 85.69 86 VAL A C 1
ATOM 648 O O . VAL A 1 86 ? -8.434 -1.049 -7.902 1.00 85.69 86 VAL A O 1
ATOM 651 N N . VAL A 1 87 ? -7.286 0.631 -6.955 1.00 83.81 87 VAL A N 1
ATOM 652 C CA . VAL A 1 87 ? -6.703 1.125 -8.215 1.00 83.81 87 VAL A CA 1
ATOM 653 C C . VAL A 1 87 ? -5.858 0.043 -8.880 1.00 83.81 87 VAL A C 1
ATOM 655 O O . VAL A 1 87 ? -6.014 -0.198 -10.074 1.00 83.81 87 VAL A O 1
ATOM 658 N N . VAL A 1 88 ? -5.012 -0.646 -8.110 1.00 80.94 88 VAL A N 1
ATOM 659 C CA . VAL A 1 88 ? -4.220 -1.766 -8.634 1.00 80.94 88 VAL A CA 1
ATOM 660 C C . VAL A 1 88 ? -5.116 -2.919 -9.084 1.00 80.94 88 VAL A C 1
ATOM 662 O O . VAL A 1 88 ? -4.899 -3.457 -10.163 1.00 80.94 88 VAL A O 1
ATOM 665 N N . GLY A 1 89 ? -6.142 -3.270 -8.305 1.00 76.88 89 GLY A N 1
ATOM 666 C CA . GLY A 1 89 ? -7.097 -4.320 -8.661 1.00 76.88 89 GLY A CA 1
ATOM 667 C C . GLY A 1 89 ? -7.821 -4.034 -9.977 1.00 76.88 89 GLY A C 1
ATOM 668 O O . GLY A 1 89 ? -7.880 -4.905 -10.839 1.00 76.88 89 GLY A O 1
ATOM 669 N N . ILE A 1 90 ? -8.301 -2.801 -10.168 1.00 81.69 90 ILE A N 1
ATOM 670 C CA . ILE A 1 90 ? -8.936 -2.361 -11.418 1.00 81.69 90 ILE A CA 1
ATOM 671 C C . ILE A 1 90 ? -7.936 -2.384 -12.577 1.00 81.69 90 ILE A C 1
ATOM 673 O O . ILE A 1 90 ? -8.283 -2.846 -13.653 1.00 81.69 90 ILE A O 1
ATOM 677 N N . GLY A 1 91 ? -6.701 -1.920 -12.366 1.00 71.12 91 GLY A N 1
ATOM 678 C CA . GLY A 1 91 ? -5.660 -1.941 -13.399 1.00 71.12 91 GLY A CA 1
ATOM 679 C C . GLY A 1 91 ? -5.147 -3.341 -13.760 1.00 71.12 91 GLY A C 1
ATOM 680 O O . GLY A 1 91 ? -4.438 -3.478 -14.751 1.00 71.12 91 GLY A O 1
ATOM 681 N N . SER A 1 92 ? -5.471 -4.360 -12.957 1.00 70.44 92 SER A N 1
ATOM 682 C CA . SER A 1 92 ? -5.087 -5.759 -13.189 1.00 70.44 92 SER A CA 1
ATOM 683 C C . SER A 1 92 ? -6.163 -6.616 -13.870 1.00 70.44 92 SER A C 1
ATOM 685 O O . SER A 1 92 ? -5.883 -7.774 -14.182 1.00 70.44 92 SER A O 1
ATOM 687 N N . LEU A 1 93 ? -7.373 -6.073 -14.059 1.00 63.84 93 LEU A N 1
ATOM 688 C CA . LEU A 1 93 ? -8.486 -6.694 -14.793 1.00 63.84 93 LEU A CA 1
ATOM 689 C C . LEU A 1 93 ? -8.390 -6.391 -16.292 1.00 63.84 93 LEU A C 1
ATOM 691 O O . LEU A 1 93 ? -8.706 -7.314 -17.075 1.00 63.84 93 LEU A O 1
#

Solvent-accessible surface area (backbone atoms only — not comparable to full-atom values): 5175 Å² total; per-residue (Å²): 134,83,82,76,74,69,77,67,77,58,53,67,56,49,53,47,31,52,52,49,30,52,49,21,53,50,50,40,70,74,38,76,86,41,65,70,59,33,50,53,24,50,53,49,27,52,53,23,49,54,48,40,65,53,51,35,56,52,44,51,50,35,44,70,76,32,71,92,58,67,42,71,69,47,54,51,35,40,53,51,46,46,49,53,54,48,54,53,53,61,77,70,110

Mean predicted aligned error: 8.35 Å

pLDDT: mean 76.66, std 10.85, range [40.59, 88.12]

Radius of gyration: 15.72 Å; Cα contacts (8 Å, |Δi|>4): 69; chains: 1; bounding box: 32×21×55 Å

Sequence (93 aa):
MQDYRTFAVPSRLVFGAAGIALLASAGLSAFPDNVRVWQVEAWLLVAALATLLVLVPASLWSLAVNRAARTWPRYASVSLGTAILVVVGIGSL

Secondary structure (DSSP, 8-state):
----------HHHHHHHHHHHHHHHHHHHH-TT-HHHHHHHHHHHHHHHHHHHHHHHHHHHHHHH-GGG--HHHHHHHHHHHHHHHHHHHHT-

Nearest PDB structures (fo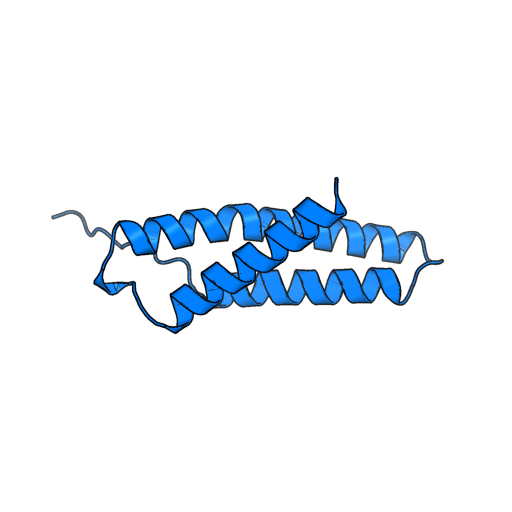ldseek):
  6yz0-assembly1_A  TM=5.321E-01  e=8.260E+00  Magnetococcus marinus MC-1
  6sxc-assembly1_A  TM=5.311E-01  e=8.260E+00  Magnetococcus marinus MC-1
  6sxg-assembly1_A  TM=5.329E-01  e=9.778E+00  Magnetococcus marinus MC-1